Protein AF-A0A9P5CZP9-F1 (afdb_monomer_lite)

pLDDT: mean 75.82, std 22.12, range [35.47, 98.75]

Foldseek 3Di:
DDDDDPPPDPPDDDPDDPPPVPPVDPDDPVVPVVVVVDDDPLLVLLVVLLVCLLVVLVDPPLLPPPVSVVSLLSNLQCCVVSVPCVVRVVSNCVSCVVSVDDSHHDPDHDDDDPDPDPPPPPDPPPDPPDDDDDDDDDDD

Radius of gyration: 27.49 Å; chains: 1; bounding box: 47×66×75 Å

Organism: NCBI:txid1094350

Structure (mmCIF, N/CA/C/O backbone):
data_AF-A0A9P5CZP9-F1
#
_entry.id   AF-A0A9P5CZP9-F1
#
loop_
_atom_site.group_PDB
_atom_site.id
_atom_site.type_symbol
_atom_site.label_atom_id
_atom_site.label_alt_id
_atom_site.label_comp_id
_atom_site.label_asym_id
_atom_site.label_entity_id
_atom_site.label_seq_id
_atom_site.pdbx_PDB_ins_code
_atom_site.Cartn_x
_atom_site.Cartn_y
_atom_site.Cartn_z
_atom_site.occupancy
_atom_site.B_iso_or_equiv
_atom_site.auth_seq_id
_atom_site.auth_comp_id
_atom_site.auth_asym_id
_atom_site.auth_atom_id
_atom_site.pdbx_PDB_model_num
ATOM 1 N N . MET A 1 1 ? 24.193 54.450 48.792 1.00 42.50 1 MET A N 1
ATOM 2 C CA . MET A 1 1 ? 25.084 53.415 48.233 1.00 42.50 1 MET A CA 1
ATOM 3 C C . MET A 1 1 ? 24.308 52.686 47.133 1.00 42.50 1 MET A C 1
ATOM 5 O O . MET A 1 1 ? 23.395 51.944 47.453 1.00 42.50 1 MET A O 1
ATOM 9 N N . GLN A 1 2 ? 24.570 53.001 45.856 1.00 43.69 2 GLN A N 1
ATOM 10 C CA . GLN A 1 2 ? 24.396 52.049 44.732 1.00 43.69 2 GLN A CA 1
ATOM 11 C C . GLN A 1 2 ? 25.507 50.973 44.841 1.00 43.69 2 GLN A C 1
ATOM 13 O O . GLN A 1 2 ? 26.440 51.243 45.607 1.00 43.69 2 GLN A O 1
ATOM 18 N N . PRO A 1 3 ? 25.525 49.835 44.102 1.00 52.19 3 PRO A N 1
ATOM 19 C CA . PRO A 1 3 ? 24.770 49.423 42.896 1.00 52.19 3 PRO A CA 1
ATOM 20 C C . PRO A 1 3 ? 24.145 47.998 43.086 1.00 52.19 3 PRO A C 1
ATOM 22 O O . PRO A 1 3 ? 24.225 47.457 44.177 1.00 52.19 3 PRO A O 1
ATOM 25 N N . THR A 1 4 ? 23.421 47.330 42.185 1.00 49.53 4 THR A N 1
ATOM 26 C CA . THR A 1 4 ? 23.798 46.915 40.829 1.00 49.53 4 THR A CA 1
ATOM 27 C C . THR A 1 4 ? 22.563 46.576 39.993 1.00 49.53 4 THR A C 1
ATOM 29 O O . THR A 1 4 ? 21.748 45.714 40.314 1.00 49.53 4 THR A O 1
ATOM 32 N N . SER A 1 5 ? 22.455 47.279 38.871 1.00 52.09 5 SER A N 1
ATOM 33 C CA . SER A 1 5 ? 21.546 46.998 37.772 1.00 52.09 5 SER A CA 1
ATOM 34 C C . SER A 1 5 ? 21.828 45.610 37.194 1.00 52.09 5 SER A C 1
ATOM 36 O O . SER A 1 5 ? 22.949 45.338 36.766 1.00 52.09 5 SER A O 1
ATOM 38 N N . SER A 1 6 ? 20.815 44.746 37.133 1.00 55.06 6 SER A N 1
ATOM 39 C CA . SER A 1 6 ? 20.874 43.547 36.293 1.00 55.06 6 SER A CA 1
ATOM 40 C C . SER A 1 6 ? 20.615 43.967 34.850 1.00 55.06 6 SER A C 1
ATOM 42 O O . SER A 1 6 ? 19.472 44.108 34.422 1.00 55.06 6 SER A O 1
ATOM 44 N N . ILE A 1 7 ? 21.691 44.240 34.116 1.00 58.84 7 ILE A N 1
ATOM 45 C CA . ILE A 1 7 ? 21.645 44.403 32.664 1.00 58.84 7 ILE A CA 1
ATOM 46 C C . ILE A 1 7 ? 21.621 42.985 32.090 1.00 58.84 7 ILE A C 1
ATOM 48 O O . ILE A 1 7 ? 22.6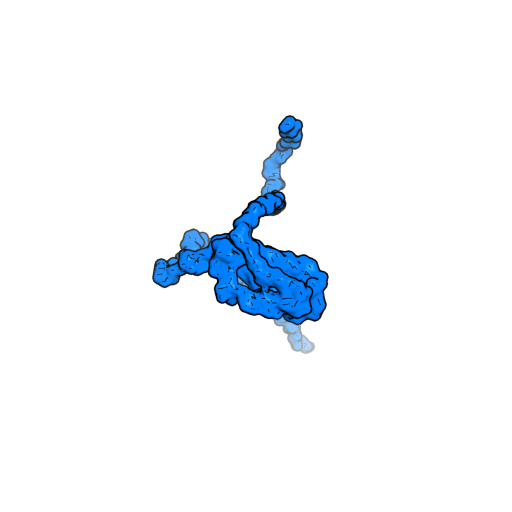49 42.315 32.027 1.00 58.84 7 ILE A O 1
ATOM 52 N N . VAL A 1 8 ? 20.434 42.498 31.724 1.00 59.00 8 VAL A N 1
ATOM 53 C CA . VAL A 1 8 ? 20.308 41.300 30.887 1.00 59.00 8 VAL A CA 1
ATOM 54 C C . VAL A 1 8 ? 20.748 41.712 29.487 1.00 59.00 8 VAL A C 1
ATOM 56 O O . VAL A 1 8 ? 20.018 42.379 28.756 1.00 59.00 8 VAL A O 1
ATOM 59 N N . SER A 1 9 ? 21.992 41.385 29.153 1.00 56.88 9 SER A N 1
ATOM 60 C CA . SER A 1 9 ? 22.581 41.631 27.842 1.00 56.88 9 SER A CA 1
ATOM 61 C C . SER A 1 9 ? 21.827 40.834 26.774 1.00 56.88 9 SER A C 1
ATOM 63 O O . SER A 1 9 ? 22.042 39.634 26.613 1.00 56.88 9 SER A O 1
ATOM 65 N N . LEU A 1 10 ? 20.943 41.504 26.032 1.00 57.53 10 LEU A N 1
ATOM 66 C CA . LEU A 1 10 ? 20.369 41.006 24.782 1.00 57.53 10 LEU A CA 1
ATOM 67 C C . LEU A 1 10 ? 21.466 40.988 23.711 1.00 57.53 10 LEU A C 1
ATOM 69 O O . LEU A 1 10 ? 21.655 41.947 22.967 1.00 57.53 10 LEU A O 1
ATOM 73 N N . GLY A 1 11 ? 22.225 39.897 23.666 1.00 56.94 11 GLY A N 1
ATOM 74 C CA . GLY A 1 11 ? 23.165 39.606 22.591 1.00 56.94 11 GLY A CA 1
ATOM 75 C C . GLY A 1 11 ? 22.488 38.796 21.491 1.00 56.94 11 GLY A C 1
ATOM 76 O O . GLY A 1 11 ? 22.609 37.578 21.473 1.00 56.94 11 GLY A O 1
ATOM 77 N N . PHE A 1 12 ? 21.787 39.458 20.572 1.00 61.03 12 PHE A N 1
ATOM 78 C CA . PHE A 1 12 ? 21.412 38.877 19.280 1.00 61.03 12 PHE A CA 1
ATOM 79 C C . PHE A 1 12 ? 22.133 39.666 18.192 1.00 61.03 12 PHE A C 1
ATOM 81 O O . PHE A 1 12 ? 21.683 40.740 17.801 1.00 61.03 12 PHE A O 1
ATOM 88 N N . LEU A 1 13 ? 23.272 39.157 17.720 1.00 59.62 13 LEU A N 1
ATOM 89 C CA . LEU A 1 13 ? 23.970 39.723 16.569 1.00 59.62 13 LEU A CA 1
ATOM 90 C C . LEU A 1 13 ? 24.387 38.615 15.593 1.00 59.62 13 LEU A C 1
ATOM 92 O O . LEU A 1 13 ? 25.369 37.911 15.791 1.00 59.62 13 LEU A O 1
ATOM 96 N N . ALA A 1 14 ? 23.564 38.519 14.546 1.00 59.84 14 ALA A N 1
ATOM 97 C CA . ALA A 1 14 ? 23.896 38.273 13.145 1.00 59.84 14 ALA A CA 1
ATOM 98 C C . ALA A 1 14 ? 24.803 37.080 12.788 1.00 59.84 14 ALA A C 1
ATOM 100 O O . ALA A 1 14 ? 26.019 37.205 12.683 1.00 59.84 14 ALA A O 1
ATOM 101 N N . SER A 1 15 ? 24.181 35.968 12.384 1.00 60.03 15 SER A N 1
ATOM 102 C CA . SER A 1 15 ? 24.747 35.133 11.316 1.00 60.03 15 SER A CA 1
ATOM 103 C C . SER A 1 15 ? 24.298 35.715 9.974 1.00 60.03 15 SER A C 1
ATOM 105 O O . SER A 1 15 ? 23.182 35.467 9.522 1.00 60.03 15 SER A O 1
ATOM 107 N N . ALA A 1 16 ? 25.134 36.564 9.372 1.00 63.22 16 ALA A N 1
ATOM 108 C CA . ALA A 1 16 ? 24.923 37.030 8.007 1.00 63.22 16 ALA A CA 1
ATOM 109 C C . ALA A 1 16 ? 25.103 35.846 7.044 1.00 63.22 16 ALA A C 1
ATOM 111 O O . ALA A 1 16 ? 26.122 35.157 7.067 1.00 63.22 16 ALA A O 1
ATOM 112 N N . ALA A 1 17 ? 24.076 35.603 6.233 1.00 59.56 17 ALA A N 1
ATOM 113 C CA . ALA A 1 17 ? 24.009 34.532 5.256 1.00 59.56 17 ALA A CA 1
ATOM 114 C C . ALA A 1 17 ? 25.127 34.650 4.211 1.00 59.56 17 ALA A C 1
ATOM 116 O O . ALA A 1 17 ? 25.241 35.667 3.526 1.00 59.56 17 ALA A O 1
ATOM 117 N N . LEU A 1 18 ? 25.889 33.572 4.016 1.00 55.56 18 LEU A N 1
ATOM 118 C CA . LEU A 1 18 ? 26.622 33.379 2.773 1.00 55.56 18 LEU A CA 1
ATOM 119 C C . LEU A 1 18 ? 25.656 32.756 1.759 1.00 55.56 18 LEU A C 1
ATOM 121 O O . LEU A 1 18 ? 25.583 31.540 1.610 1.00 55.56 18 LEU A O 1
ATOM 125 N N . ALA A 1 19 ? 24.900 33.603 1.061 1.00 57.22 19 ALA A N 1
ATOM 126 C CA . ALA A 1 19 ? 24.279 33.231 -0.205 1.00 57.22 19 ALA A CA 1
ATOM 127 C C . ALA A 1 19 ? 25.380 33.125 -1.273 1.00 57.22 19 ALA A C 1
ATOM 129 O O . ALA A 1 19 ? 25.497 33.963 -2.164 1.00 57.22 19 ALA A O 1
ATOM 130 N N . ALA A 1 20 ? 26.232 32.103 -1.165 1.00 54.28 20 ALA A N 1
ATOM 131 C CA . ALA A 1 20 ? 26.930 31.611 -2.336 1.00 54.28 20 ALA A CA 1
ATOM 132 C C . ALA A 1 20 ? 25.871 30.876 -3.155 1.00 54.28 20 ALA A C 1
ATOM 134 O O . ALA A 1 20 ? 25.341 29.857 -2.714 1.00 54.28 20 ALA A O 1
ATOM 135 N N . ALA A 1 21 ? 25.521 31.439 -4.309 1.00 55.56 21 ALA A N 1
ATOM 136 C CA . ALA A 1 21 ? 24.747 30.771 -5.339 1.00 55.56 21 ALA A CA 1
ATOM 137 C C . ALA A 1 21 ? 25.493 29.499 -5.759 1.00 55.56 21 ALA A C 1
ATOM 139 O O . ALA A 1 21 ? 26.282 29.492 -6.702 1.00 55.56 21 ALA A O 1
ATOM 140 N N . ASN A 1 22 ? 25.293 28.422 -5.008 1.00 52.59 22 ASN A N 1
ATOM 141 C CA . ASN A 1 22 ? 25.780 27.119 -5.378 1.00 52.59 22 ASN A CA 1
ATOM 142 C C . ASN A 1 22 ? 24.768 26.534 -6.364 1.00 52.59 22 ASN A C 1
ATOM 144 O O . ASN A 1 22 ? 23.866 25.796 -5.984 1.00 52.59 22 ASN A O 1
ATOM 148 N N . ASN A 1 23 ? 24.932 26.866 -7.646 1.00 54.03 23 ASN A N 1
ATOM 149 C CA . ASN A 1 23 ? 24.329 26.086 -8.731 1.00 54.03 23 ASN A CA 1
ATOM 150 C C . ASN A 1 23 ? 24.942 24.673 -8.825 1.00 54.03 23 ASN A C 1
ATOM 152 O O . ASN A 1 23 ? 24.505 23.867 -9.639 1.00 54.03 23 ASN A O 1
ATOM 156 N N . GLY A 1 24 ? 25.941 24.347 -7.998 1.00 52.03 24 GLY A N 1
ATOM 157 C CA . GLY A 1 24 ? 26.407 22.986 -7.780 1.00 52.03 24 GLY A CA 1
ATOM 158 C C . GLY A 1 24 ? 25.521 22.280 -6.765 1.00 52.03 24 GLY A C 1
ATOM 159 O O . GLY A 1 24 ? 25.949 22.056 -5.634 1.00 52.03 24 GLY A O 1
ATOM 160 N N . GLY A 1 25 ? 24.290 21.928 -7.151 1.00 57.31 25 GLY A N 1
ATOM 161 C CA . GLY A 1 25 ? 23.515 20.940 -6.399 1.00 57.31 25 GLY A CA 1
ATOM 162 C C . GLY A 1 25 ? 24.440 19.781 -6.035 1.00 57.31 25 GLY A C 1
ATOM 163 O O . GLY A 1 25 ? 25.253 19.378 -6.864 1.00 57.31 25 GLY A O 1
ATOM 164 N N . THR A 1 26 ? 24.410 19.334 -4.781 1.00 63.03 26 THR A N 1
ATOM 165 C CA . THR A 1 26 ? 25.275 18.264 -4.272 1.00 63.03 26 THR A CA 1
ATOM 166 C C . THR A 1 26 ? 25.162 17.045 -5.184 1.00 63.03 26 THR A C 1
ATOM 168 O O . THR A 1 26 ? 24.231 16.250 -5.051 1.00 63.03 26 THR A O 1
ATOM 171 N N . GLN A 1 27 ? 26.063 16.929 -6.159 1.00 70.12 27 GLN A N 1
ATOM 172 C CA . GLN A 1 27 ? 26.044 15.835 -7.110 1.00 70.12 27 GLN A CA 1
ATOM 173 C C . GLN A 1 27 ? 26.562 14.620 -6.363 1.00 70.12 27 GLN A C 1
ATOM 175 O O . GLN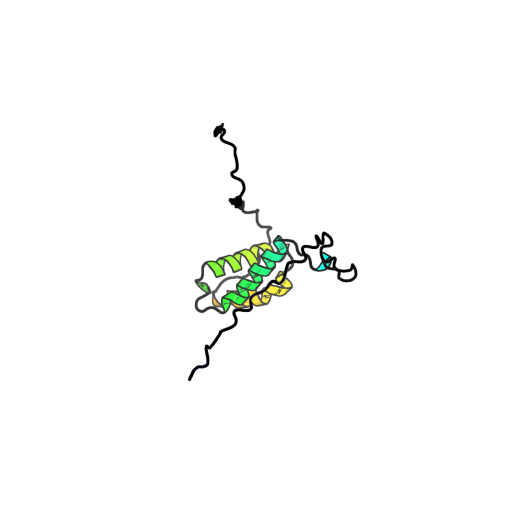 A 1 27 ? 27.701 14.596 -5.892 1.00 70.12 27 GLN A O 1
ATOM 180 N N . PHE A 1 28 ? 25.700 13.622 -6.219 1.00 78.38 28 PHE A N 1
ATOM 181 C CA . PHE A 1 28 ? 26.148 12.338 -5.728 1.00 78.38 28 PHE A CA 1
ATOM 182 C C . PHE A 1 28 ? 27.151 11.773 -6.737 1.00 78.38 28 PHE A C 1
ATOM 184 O O . PHE A 1 28 ? 26.880 11.802 -7.938 1.00 78.38 28 PHE A O 1
ATOM 191 N N . PRO A 1 29 ? 28.320 11.308 -6.280 1.00 80.19 29 PRO A N 1
ATOM 192 C CA . PRO A 1 29 ? 29.307 10.732 -7.178 1.00 80.19 29 PRO A CA 1
ATOM 193 C C . PRO A 1 29 ? 28.733 9.477 -7.846 1.00 80.19 29 PRO A C 1
ATOM 195 O O . PRO A 1 29 ? 27.996 8.733 -7.204 1.00 80.19 29 PRO A O 1
ATOM 198 N N . ASP A 1 30 ? 29.102 9.212 -9.102 1.00 77.56 30 ASP A N 1
ATOM 199 C CA . ASP A 1 30 ? 28.481 8.171 -9.948 1.00 77.56 30 ASP A CA 1
ATOM 200 C C . ASP A 1 30 ? 28.544 6.746 -9.363 1.00 77.56 30 ASP A C 1
ATOM 202 O O . ASP A 1 30 ? 27.757 5.875 -9.735 1.00 77.56 30 ASP A O 1
ATOM 206 N N . PHE A 1 31 ? 29.454 6.487 -8.414 1.00 80.25 31 PHE A N 1
ATOM 207 C CA . PHE A 1 31 ? 29.495 5.213 -7.686 1.00 80.25 31 PHE A CA 1
ATOM 208 C C . PHE A 1 31 ? 28.287 5.021 -6.755 1.00 80.25 31 PHE A C 1
ATOM 210 O O . PHE A 1 31 ? 27.914 3.890 -6.435 1.00 80.25 31 PHE A O 1
ATOM 217 N N . VAL A 1 32 ? 27.651 6.112 -6.324 1.00 79.88 32 VAL A N 1
ATOM 218 C CA . VAL A 1 32 ? 26.344 6.094 -5.676 1.00 79.88 32 VAL A CA 1
ATOM 219 C C . VAL A 1 32 ? 25.326 6.018 -6.802 1.00 79.88 32 VAL A C 1
ATOM 221 O O . VAL A 1 32 ? 24.895 7.032 -7.341 1.00 79.88 32 VAL A O 1
ATOM 224 N N . ALA A 1 33 ? 24.960 4.795 -7.179 1.00 79.00 33 ALA A N 1
ATOM 225 C CA . ALA A 1 33 ? 23.996 4.520 -8.240 1.00 79.00 33 ALA A CA 1
ATOM 226 C C . ALA A 1 33 ? 22.567 4.950 -7.843 1.00 79.00 33 ALA A C 1
ATOM 228 O O . ALA A 1 33 ? 21.672 4.116 -7.710 1.00 79.00 33 ALA A O 1
ATOM 229 N N . LEU A 1 34 ? 22.343 6.250 -7.634 1.00 79.06 34 LEU A N 1
ATOM 230 C CA . LEU A 1 34 ? 21.055 6.817 -7.241 1.00 79.06 34 LEU A CA 1
ATOM 231 C C . LEU A 1 34 ? 19.961 6.516 -8.253 1.00 79.06 34 LEU A C 1
ATOM 233 O O . LEU A 1 34 ? 18.835 6.258 -7.852 1.00 79.06 34 LEU A O 1
ATOM 237 N N . ALA A 1 35 ? 20.304 6.463 -9.540 1.00 75.25 35 ALA A N 1
ATOM 238 C CA . ALA A 1 35 ? 19.366 6.077 -10.587 1.00 75.25 35 ALA A CA 1
ATOM 239 C C . ALA A 1 35 ? 18.758 4.680 -10.356 1.00 75.25 35 ALA A C 1
ATOM 241 O O . ALA A 1 35 ? 17.625 4.453 -10.745 1.00 75.25 35 ALA A O 1
ATOM 242 N N . LYS A 1 36 ? 19.462 3.761 -9.674 1.00 71.81 36 LYS A N 1
ATOM 243 C CA . LYS A 1 36 ? 18.919 2.438 -9.306 1.00 71.81 36 LYS A CA 1
ATOM 244 C C . LYS A 1 36 ? 17.984 2.471 -8.095 1.00 71.81 36 LYS A C 1
ATOM 246 O O . LYS A 1 36 ? 17.334 1.476 -7.814 1.00 71.81 36 LYS A O 1
ATOM 251 N N . ARG A 1 37 ? 17.985 3.568 -7.334 1.00 76.81 37 ARG A N 1
ATOM 252 C CA . ARG A 1 37 ? 17.081 3.799 -6.195 1.00 76.81 37 ARG A CA 1
ATOM 253 C C . ARG A 1 37 ? 15.893 4.679 -6.575 1.00 76.81 37 ARG A C 1
ATOM 255 O O . ARG A 1 37 ? 14.987 4.836 -5.767 1.00 76.81 37 ARG A O 1
ATOM 262 N N . ALA A 1 38 ? 15.932 5.290 -7.757 1.00 81.56 38 ALA A N 1
ATOM 263 C CA . ALA A 1 38 ? 14.807 6.023 -8.297 1.00 81.56 38 ALA A CA 1
ATOM 264 C C . ALA A 1 38 ? 13.752 5.008 -8.737 1.00 81.56 38 ALA A C 1
ATOM 266 O O . ALA A 1 38 ? 14.021 4.166 -9.590 1.00 81.56 38 ALA A O 1
ATOM 267 N N . VAL A 1 39 ? 12.578 5.096 -8.130 1.00 85.69 39 VAL A N 1
ATOM 268 C CA . VAL A 1 39 ? 11.378 4.385 -8.562 1.00 85.69 39 VAL A CA 1
ATOM 269 C C . VAL A 1 39 ? 10.488 5.359 -9.319 1.00 85.69 39 VAL A C 1
ATOM 271 O O . VAL A 1 39 ? 10.574 6.579 -9.128 1.00 85.69 39 VAL A O 1
ATOM 274 N N . THR A 1 40 ? 9.650 4.836 -10.200 1.00 90.56 40 THR A N 1
ATOM 275 C CA . THR A 1 40 ? 8.569 5.625 -10.787 1.00 90.56 40 THR A CA 1
ATOM 276 C C . THR A 1 40 ? 7.573 6.038 -9.703 1.00 90.56 40 THR A C 1
ATOM 278 O O . THR A 1 40 ? 7.464 5.399 -8.655 1.00 90.56 40 THR A O 1
ATOM 281 N N . GLU A 1 41 ? 6.810 7.101 -9.962 1.00 90.81 41 GLU A N 1
ATOM 282 C CA . GLU A 1 41 ? 5.738 7.516 -9.051 1.00 90.81 41 GLU A CA 1
ATOM 283 C C . GLU A 1 41 ? 4.729 6.379 -8.834 1.00 90.81 41 GLU A C 1
ATOM 285 O O . GLU A 1 41 ? 4.324 6.121 -7.708 1.00 90.81 41 GLU A O 1
ATOM 290 N N . THR A 1 42 ? 4.375 5.641 -9.891 1.00 92.19 42 THR A N 1
ATOM 291 C CA . THR A 1 42 ? 3.441 4.510 -9.811 1.00 92.19 42 THR A CA 1
ATOM 292 C C . THR A 1 42 ? 3.954 3.397 -8.896 1.00 92.19 42 THR A C 1
ATOM 294 O O . THR A 1 42 ? 3.205 2.917 -8.047 1.00 92.19 42 THR A O 1
ATOM 297 N N . GLU A 1 43 ? 5.226 3.007 -9.020 1.00 93.12 43 GLU A N 1
ATOM 298 C CA . GLU A 1 43 ? 5.844 2.009 -8.132 1.00 93.12 43 GLU A CA 1
ATOM 299 C C . GLU A 1 43 ? 5.881 2.499 -6.682 1.00 93.12 43 GLU A C 1
ATOM 301 O O . GLU A 1 43 ? 5.554 1.741 -5.768 1.00 93.12 43 GLU A O 1
ATOM 306 N N . TYR A 1 44 ? 6.225 3.773 -6.461 1.00 94.62 44 TYR A N 1
ATOM 307 C CA . TYR A 1 44 ? 6.223 4.366 -5.125 1.00 94.62 44 TYR A CA 1
ATOM 308 C C . TYR A 1 44 ? 4.829 4.344 -4.493 1.00 94.62 44 TYR A C 1
ATOM 310 O O . TYR A 1 44 ? 4.680 3.911 -3.351 1.00 94.62 44 TYR A O 1
ATOM 318 N N . GLN A 1 45 ? 3.806 4.771 -5.234 1.00 97.00 45 GLN A N 1
ATOM 319 C CA . GLN A 1 45 ? 2.430 4.784 -4.744 1.00 97.00 45 GLN A CA 1
ATOM 320 C C . GLN A 1 45 ? 1.926 3.369 -4.457 1.00 97.00 45 GLN A C 1
ATOM 322 O O . GLN A 1 45 ? 1.300 3.143 -3.423 1.00 97.00 45 GLN A O 1
ATOM 327 N N . CYS A 1 46 ? 2.254 2.396 -5.310 1.00 97.38 46 CYS A N 1
ATOM 328 C CA . CYS A 1 46 ? 1.885 1.006 -5.066 1.00 97.38 46 CYS A CA 1
ATOM 329 C C . CYS A 1 46 ? 2.533 0.459 -3.786 1.00 97.38 46 CYS A C 1
ATOM 331 O O . CYS A 1 46 ? 1.853 -0.094 -2.919 1.00 97.38 46 CYS A O 1
ATOM 333 N N . HIS A 1 47 ? 3.837 0.700 -3.626 1.00 97.25 47 HIS A N 1
ATOM 334 C CA . HIS A 1 47 ? 4.587 0.334 -2.428 1.00 97.25 47 HIS A CA 1
ATOM 335 C C . HIS A 1 47 ? 4.001 0.983 -1.168 1.00 97.25 47 HIS A C 1
ATOM 337 O O . HIS A 1 47 ? 3.830 0.314 -0.149 1.00 97.25 47 HIS A O 1
ATOM 343 N N . ALA A 1 48 ? 3.655 2.271 -1.237 1.00 98.00 48 ALA A N 1
ATOM 344 C CA . ALA A 1 48 ? 3.047 2.996 -0.130 1.00 98.00 48 ALA A CA 1
ATOM 345 C C . ALA A 1 48 ? 1.674 2.416 0.242 1.00 98.00 48 ALA A C 1
ATOM 347 O O . ALA A 1 48 ? 1.446 2.127 1.413 1.00 98.00 48 ALA A O 1
ATOM 348 N N . ASN A 1 49 ? 0.792 2.173 -0.730 1.00 98.69 49 ASN A N 1
ATOM 349 C CA . ASN A 1 49 ? -0.540 1.618 -0.476 1.00 98.69 49 ASN A CA 1
ATOM 350 C C . ASN A 1 49 ? -0.468 0.235 0.182 1.00 98.69 49 ASN A C 1
ATOM 352 O O . ASN A 1 49 ? -1.131 -0.003 1.193 1.00 98.69 49 ASN A O 1
ATOM 356 N N . CYS A 1 50 ? 0.380 -0.661 -0.331 1.00 98.56 50 CYS A N 1
ATOM 357 C CA . CYS A 1 50 ? 0.570 -1.980 0.275 1.00 98.56 50 CYS A CA 1
ATOM 358 C C . CYS A 1 50 ? 1.206 -1.892 1.670 1.00 98.56 50 CYS A C 1
ATOM 360 O O . CYS A 1 50 ? 0.784 -2.589 2.593 1.00 98.56 50 CYS A O 1
ATOM 362 N N . GLY A 1 51 ? 2.176 -0.994 1.860 1.00 98.38 51 GLY A N 1
ATOM 363 C CA . GLY A 1 51 ? 2.800 -0.757 3.159 1.00 98.38 51 GLY A CA 1
ATOM 364 C C . GLY A 1 51 ? 1.835 -0.195 4.202 1.00 98.38 51 GLY A C 1
ATOM 365 O O . GLY A 1 51 ? 1.836 -0.657 5.344 1.00 98.38 51 GLY A O 1
ATOM 366 N N . TYR A 1 52 ? 0.99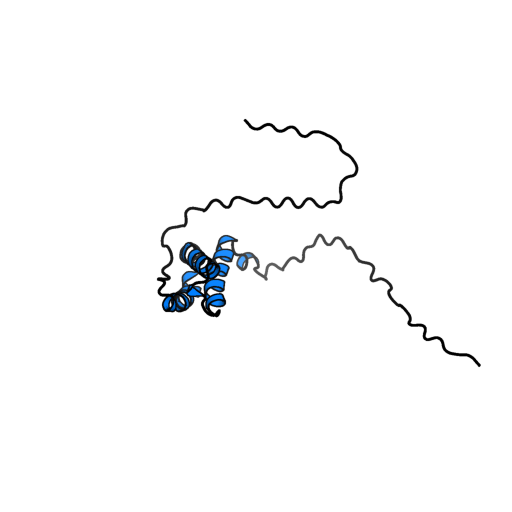9 0.777 3.839 1.00 98.69 52 TYR A N 1
ATOM 367 C CA . TYR A 1 52 ? 0.008 1.350 4.753 1.00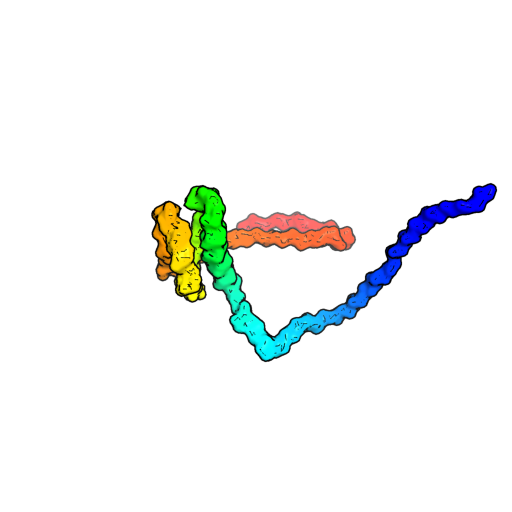 98.69 52 TYR A CA 1
ATOM 368 C C . TYR A 1 52 ? -1.150 0.391 5.023 1.00 98.69 52 TYR A C 1
ATOM 370 O O . TYR A 1 52 ? -1.577 0.296 6.164 1.00 98.69 52 TYR A O 1
ATOM 378 N N . THR A 1 53 ? -1.557 -0.434 4.053 1.00 98.75 53 THR A N 1
ATOM 379 C CA . THR A 1 53 ? -2.520 -1.529 4.293 1.00 98.75 53 THR A CA 1
ATOM 380 C C . THR A 1 53 ? -2.081 -2.422 5.461 1.00 98.75 53 THR A C 1
ATOM 382 O O . THR A 1 53 ? -2.886 -2.786 6.315 1.00 98.75 53 THR A O 1
ATOM 385 N N . ILE A 1 54 ? -0.792 -2.760 5.539 1.00 98.69 54 ILE A N 1
ATOM 386 C CA . ILE A 1 54 ? -0.259 -3.600 6.620 1.00 98.69 54 ILE A CA 1
ATOM 387 C C . ILE A 1 54 ? -0.107 -2.808 7.923 1.00 98.69 54 ILE A C 1
ATOM 389 O O . ILE A 1 54 ? -0.440 -3.318 8.992 1.00 98.69 54 ILE A O 1
ATOM 393 N N . GLN A 1 55 ? 0.430 -1.587 7.854 1.00 98.62 55 GLN A N 1
ATOM 394 C CA . GLN A 1 55 ? 0.685 -0.766 9.043 1.00 98.62 55 GLN A CA 1
ATOM 395 C C . GLN A 1 55 ? -0.614 -0.356 9.746 1.00 98.62 55 GLN A C 1
ATOM 397 O O . GLN A 1 55 ? -0.726 -0.491 10.968 1.00 98.62 55 GLN A O 1
ATOM 402 N N . ASP A 1 56 ? -1.606 0.084 8.980 1.00 98.56 56 ASP A N 1
ATOM 403 C CA . ASP A 1 56 ? -2.842 0.658 9.510 1.00 98.56 56 ASP A CA 1
ATOM 404 C C . ASP A 1 56 ? -3.800 -0.430 10.021 1.00 98.56 56 ASP A C 1
ATOM 406 O O . ASP A 1 56 ? -4.641 -0.161 10.877 1.00 98.56 56 ASP A O 1
ATOM 410 N N . ALA A 1 57 ? -3.583 -1.696 9.638 1.00 98.31 57 ALA A N 1
ATOM 411 C CA . ALA A 1 57 ? -4.253 -2.855 10.235 1.00 98.31 57 ALA A CA 1
ATOM 412 C C . ALA A 1 57 ? -3.909 -3.080 11.725 1.00 98.31 57 ALA A C 1
ATOM 414 O O . ALA A 1 57 ? -4.466 -3.964 12.377 1.00 98.31 57 ALA A O 1
ATOM 415 N N . SER A 1 58 ? -2.981 -2.298 12.286 1.00 97.62 58 SER A N 1
ATOM 416 C CA . SER A 1 58 ? -2.726 -2.267 13.731 1.00 97.62 58 SER A CA 1
ATOM 417 C C . SER A 1 58 ? -3.786 -1.495 14.527 1.00 97.62 58 SER A C 1
ATOM 419 O O . SER A 1 58 ? -3.854 -1.658 15.748 1.00 97.62 58 SER A O 1
ATOM 421 N N . ALA A 1 59 ? -4.609 -0.669 13.871 1.00 97.88 59 ALA A N 1
ATOM 422 C CA . ALA A 1 59 ? -5.677 0.083 14.519 1.00 97.88 59 ALA A CA 1
ATOM 423 C C . ALA A 1 59 ? -6.853 -0.825 14.920 1.00 97.88 59 ALA A C 1
ATOM 425 O O . ALA A 1 59 ? -7.204 -1.772 14.221 1.00 97.88 59 ALA A O 1
ATOM 426 N N . GLU A 1 60 ? -7.513 -0.531 16.042 1.00 97.25 60 GLU A N 1
ATOM 427 C CA . GLU A 1 60 ? -8.735 -1.247 16.425 1.00 97.25 60 GLU A CA 1
ATOM 428 C C . GLU A 1 60 ? -9.870 -0.947 15.434 1.00 97.25 60 GLU A C 1
ATOM 430 O O . GLU A 1 60 ? -10.119 0.207 15.097 1.00 97.25 60 GLU A O 1
ATOM 435 N N . GLY A 1 61 ? -10.582 -1.984 14.981 1.00 97.38 61 GLY A N 1
ATOM 436 C CA . GLY A 1 61 ? -11.729 -1.824 14.076 1.00 97.38 61 GLY A CA 1
ATOM 437 C C . GLY A 1 61 ? -11.377 -1.461 12.628 1.00 97.38 61 GLY A C 1
ATOM 438 O O . GLY A 1 61 ? -12.277 -1.101 11.877 1.00 97.38 61 GLY A O 1
ATOM 439 N N . TYR A 1 62 ? -10.109 -1.585 12.217 1.00 98.38 62 TYR A N 1
ATOM 440 C CA . TYR A 1 62 ? -9.637 -1.214 10.872 1.00 98.38 62 TYR A CA 1
ATOM 441 C C . TYR A 1 62 ? -10.417 -1.859 9.712 1.00 98.38 62 TYR A C 1
ATOM 443 O O . TYR A 1 62 ? -10.490 -1.281 8.634 1.00 98.38 62 TYR A O 1
ATOM 451 N N . CYS A 1 63 ? -11.046 -3.022 9.922 1.00 98.31 63 CYS A N 1
ATOM 452 C CA . CYS A 1 63 ? -11.877 -3.669 8.904 1.00 98.31 63 CYS A CA 1
ATOM 453 C C . CYS A 1 63 ? -13.032 -2.774 8.413 1.00 98.31 63 CYS A C 1
ATOM 455 O O . CYS A 1 63 ? -13.391 -2.822 7.236 1.00 98.31 63 CYS A O 1
ATOM 457 N N . ASP A 1 64 ? -13.594 -1.940 9.295 1.00 98.06 64 ASP A N 1
ATOM 458 C CA . ASP A 1 64 ? -14.689 -1.014 8.973 1.00 98.06 64 ASP A CA 1
ATOM 459 C C . ASP A 1 64 ? -14.177 0.380 8.558 1.00 98.06 64 ASP A C 1
ATOM 461 O O . ASP A 1 64 ? -14.969 1.276 8.245 1.00 98.06 64 ASP A O 1
ATOM 465 N N . ASP A 1 65 ? -12.856 0.586 8.548 1.00 98.19 65 ASP A N 1
ATOM 466 C CA . ASP A 1 65 ? -12.249 1.864 8.204 1.00 98.19 65 ASP A CA 1
ATOM 467 C C . ASP A 1 65 ? -12.210 2.063 6.680 1.00 98.19 65 ASP A C 1
ATOM 469 O O . ASP A 1 65 ? -11.634 1.286 5.913 1.00 98.19 65 ASP A O 1
ATOM 473 N N . ALA A 1 66 ? -12.863 3.125 6.211 1.00 98.25 66 ALA A N 1
ATOM 474 C CA . ALA A 1 66 ? -12.995 3.395 4.783 1.00 98.25 66 ALA A CA 1
ATOM 475 C C . ALA A 1 66 ? -11.679 3.840 4.123 1.00 98.25 66 ALA A C 1
ATOM 477 O O . ALA A 1 66 ? -11.569 3.775 2.898 1.00 98.25 66 ALA A O 1
ATOM 478 N N . GLU A 1 67 ? -10.713 4.344 4.889 1.00 98.31 67 GLU A N 1
ATOM 479 C CA . GLU A 1 67 ? -9.392 4.717 4.385 1.00 98.31 67 GLU A CA 1
ATOM 480 C C . GLU A 1 67 ? -8.517 3.473 4.225 1.00 98.31 67 GLU A C 1
ATOM 482 O O . GLU A 1 67 ? -7.968 3.257 3.145 1.00 98.31 67 GLU A O 1
ATOM 487 N N . TRP A 1 68 ? -8.513 2.585 5.217 1.00 98.56 68 TRP A N 1
ATOM 488 C CA . TRP A 1 68 ? -7.845 1.290 5.141 1.00 98.56 68 TRP A CA 1
ATOM 489 C C . TRP A 1 68 ? -8.351 0.446 3.968 1.00 98.56 68 TRP A C 1
ATOM 491 O O . TRP A 1 68 ? -7.557 -0.078 3.187 1.00 98.56 68 TRP A O 1
ATOM 501 N N . ASN A 1 69 ? -9.670 0.387 3.768 1.00 98.38 69 ASN A N 1
ATOM 502 C CA . ASN A 1 69 ? -10.249 -0.331 2.630 1.00 98.38 69 ASN A CA 1
ATOM 503 C C . ASN A 1 69 ? -9.782 0.241 1.275 1.00 98.38 69 ASN A C 1
ATOM 505 O O . ASN A 1 69 ? -9.535 -0.521 0.339 1.00 98.38 69 ASN A O 1
ATOM 509 N N . LYS A 1 70 ? -9.595 1.565 1.164 1.00 98.50 70 LYS A N 1
ATOM 510 C CA . LYS A 1 70 ? -9.035 2.188 -0.051 1.00 98.50 70 LYS A CA 1
ATOM 511 C C . LYS A 1 70 ? -7.562 1.850 -0.246 1.00 98.50 70 LYS A C 1
ATOM 513 O O . LYS A 1 70 ? -7.151 1.645 -1.384 1.00 98.50 70 LYS A O 1
ATOM 518 N N . LEU A 1 71 ? -6.778 1.803 0.831 1.00 98.62 71 LEU A N 1
ATOM 519 C CA . LEU A 1 71 ? -5.371 1.401 0.774 1.00 98.62 71 LEU A CA 1
ATOM 520 C C . LEU A 1 71 ? -5.241 -0.045 0.289 1.00 98.62 71 LEU A C 1
ATOM 522 O O . LEU A 1 71 ? -4.463 -0.303 -0.634 1.00 98.62 71 LEU A O 1
ATOM 526 N N . LEU A 1 72 ? -6.051 -0.953 0.846 1.00 98.56 72 LEU A N 1
ATOM 527 C CA . LEU A 1 72 ? -6.084 -2.354 0.435 1.00 98.56 72 LEU A CA 1
ATOM 528 C C . LEU A 1 72 ? -6.456 -2.476 -1.044 1.00 98.56 72 LEU A C 1
ATOM 530 O O . LEU A 1 72 ? -5.734 -3.115 -1.807 1.00 98.56 72 LEU A O 1
ATOM 534 N N . GLU A 1 73 ? -7.543 -1.833 -1.473 1.00 98.25 73 GLU A N 1
ATOM 535 C CA . GLU A 1 73 ? -7.969 -1.877 -2.873 1.00 98.25 73 GLU A CA 1
ATOM 536 C C . GLU A 1 73 ? -6.892 -1.317 -3.814 1.00 98.25 73 GLU A C 1
ATOM 538 O O . GLU A 1 73 ? -6.544 -1.955 -4.809 1.00 98.25 73 GLU A O 1
ATOM 543 N N . ALA A 1 74 ? -6.310 -0.165 -3.479 1.00 97.81 74 ALA A N 1
ATOM 544 C CA . ALA A 1 74 ? -5.270 0.452 -4.292 1.00 97.81 74 ALA A CA 1
ATOM 545 C C . ALA A 1 74 ? -3.999 -0.410 -4.365 1.00 97.81 74 ALA A C 1
ATOM 547 O O . ALA A 1 74 ? -3.386 -0.487 -5.428 1.00 97.81 74 ALA A O 1
ATOM 548 N N . CYS A 1 75 ? -3.626 -1.099 -3.281 1.00 98.31 75 CYS A N 1
ATOM 549 C CA . CYS A 1 75 ? -2.542 -2.082 -3.289 1.00 98.31 75 CYS A CA 1
ATOM 550 C C . CYS A 1 75 ? -2.841 -3.230 -4.268 1.00 98.31 75 CYS A C 1
ATOM 552 O O . CYS A 1 75 ? -2.044 -3.519 -5.165 1.00 98.31 75 CYS A O 1
ATOM 554 N N . LEU A 1 76 ? -4.012 -3.862 -4.141 1.00 97.88 76 LEU A N 1
ATOM 555 C CA . LEU A 1 76 ? -4.391 -5.023 -4.954 1.00 97.88 76 LEU A CA 1
ATOM 556 C C . LEU A 1 76 ? -4.523 -4.695 -6.448 1.00 97.88 76 LEU A C 1
ATOM 558 O O . LEU A 1 76 ? -4.332 -5.580 -7.283 1.00 97.88 76 LEU A O 1
ATOM 562 N N . GLN A 1 77 ? -4.818 -3.442 -6.799 1.00 96.88 77 GLN A N 1
ATOM 563 C CA . GLN A 1 77 ? -4.917 -2.995 -8.190 1.00 96.88 77 GLN A CA 1
ATOM 564 C C . GLN A 1 77 ? -3.564 -2.916 -8.916 1.00 96.88 77 GLN A C 1
ATOM 566 O O . GLN A 1 77 ? -3.529 -3.100 -10.130 1.00 96.88 77 GLN A O 1
ATOM 571 N N . CYS A 1 78 ? -2.460 -2.647 -8.211 1.00 95.75 78 CYS A N 1
ATOM 572 C CA . CYS A 1 78 ? -1.157 -2.368 -8.834 1.00 95.75 78 CYS A CA 1
ATOM 573 C C . CYS A 1 78 ? -0.063 -3.396 -8.501 1.00 95.75 78 CYS A C 1
ATOM 575 O O . CYS A 1 78 ? 0.998 -3.388 -9.134 1.00 95.75 78 CYS A O 1
ATOM 577 N N . ALA A 1 79 ? -0.291 -4.285 -7.526 1.00 96.25 79 ALA A N 1
ATOM 578 C CA . ALA A 1 79 ? 0.765 -5.129 -6.964 1.00 96.25 79 ALA A CA 1
ATOM 579 C C . ALA A 1 79 ? 1.397 -6.115 -7.963 1.00 96.25 79 ALA A C 1
ATOM 581 O O . ALA A 1 79 ? 2.574 -6.445 -7.829 1.00 96.25 79 ALA A O 1
ATOM 582 N N . ILE A 1 80 ? 0.636 -6.572 -8.965 1.00 95.50 80 ILE A N 1
ATOM 583 C CA . ILE A 1 80 ? 1.152 -7.442 -10.036 1.00 95.50 80 ILE A CA 1
ATOM 584 C C . ILE A 1 80 ? 1.861 -6.626 -11.115 1.00 95.50 80 ILE A C 1
ATOM 586 O O . ILE A 1 80 ? 2.921 -7.025 -11.582 1.00 95.50 80 ILE A O 1
ATOM 590 N N . GLU A 1 81 ? 1.299 -5.478 -11.503 1.00 92.56 81 GLU A N 1
ATOM 591 C CA . GLU A 1 81 ? 1.872 -4.621 -12.551 1.00 92.56 81 GLU A CA 1
ATOM 592 C C . GLU A 1 81 ? 3.255 -4.088 -12.163 1.00 92.56 81 GLU A C 1
ATOM 594 O O . GLU A 1 81 ? 4.152 -4.014 -12.999 1.00 92.56 81 GLU A O 1
ATOM 599 N N . THR A 1 82 ? 3.428 -3.755 -10.885 1.00 91.88 82 THR A N 1
ATOM 600 C CA . THR A 1 82 ? 4.686 -3.239 -10.327 1.00 91.88 82 THR A CA 1
ATOM 601 C C . THR A 1 82 ? 5.598 -4.334 -9.761 1.00 91.88 82 THR A C 1
ATOM 603 O O . THR A 1 82 ? 6.658 -4.018 -9.233 1.00 91.88 82 THR A O 1
ATOM 606 N N . ASP A 1 83 ? 5.202 -5.6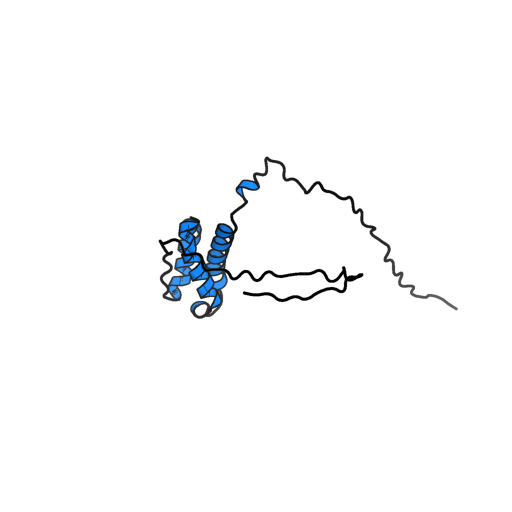09 -9.874 1.00 93.31 83 ASP A N 1
ATOM 607 C CA . ASP A 1 83 ? 5.949 -6.783 -9.392 1.00 93.31 83 ASP A CA 1
ATOM 608 C C . ASP A 1 83 ? 6.334 -6.731 -7.896 1.00 93.31 83 ASP A C 1
ATOM 610 O O . ASP A 1 83 ? 7.362 -7.257 -7.480 1.00 93.31 83 ASP A O 1
ATOM 614 N N . ILE A 1 84 ? 5.501 -6.101 -7.054 1.00 94.56 84 ILE A N 1
ATOM 615 C CA . ILE A 1 84 ? 5.760 -5.975 -5.605 1.00 94.56 84 ILE A CA 1
ATOM 616 C C . ILE A 1 84 ? 5.005 -7.003 -4.760 1.00 94.56 84 ILE A C 1
ATOM 618 O O . ILE A 1 84 ? 5.222 -7.103 -3.551 1.00 94.56 84 ILE A O 1
ATOM 622 N N . TRP A 1 85 ? 4.090 -7.767 -5.365 1.00 96.75 85 TRP A N 1
ATOM 623 C CA . TRP A 1 85 ? 3.271 -8.723 -4.618 1.00 96.75 85 TRP A CA 1
ATOM 624 C C . TRP A 1 85 ? 4.110 -9.780 -3.889 1.00 96.75 85 TRP A C 1
ATOM 626 O O . TRP A 1 85 ? 3.739 -10.199 -2.798 1.00 96.75 85 TRP A O 1
ATOM 636 N N . GLY A 1 86 ? 5.265 -10.167 -4.438 1.00 95.69 86 GLY A N 1
ATOM 637 C CA . GLY A 1 86 ? 6.182 -11.099 -3.774 1.00 95.69 86 GLY A CA 1
ATOM 638 C C . GLY A 1 86 ? 6.724 -10.593 -2.430 1.00 95.69 86 GLY A C 1
ATOM 639 O O . GLY A 1 86 ? 6.995 -11.404 -1.550 1.00 95.69 86 GLY A O 1
ATOM 640 N N . ASP A 1 87 ? 6.832 -9.274 -2.250 1.00 96.00 87 ASP A N 1
ATOM 641 C CA . ASP A 1 87 ? 7.347 -8.666 -1.017 1.00 96.00 87 ASP A CA 1
ATOM 642 C C . ASP A 1 87 ? 6.239 -8.398 0.014 1.00 96.00 87 ASP A C 1
ATOM 644 O O . ASP A 1 87 ? 6.476 -8.427 1.223 1.00 96.00 87 ASP A O 1
ATOM 648 N N . TYR A 1 88 ? 5.020 -8.134 -0.461 1.00 98.12 88 TYR A N 1
ATOM 649 C CA . TYR A 1 88 ? 3.912 -7.650 0.367 1.00 98.12 88 TYR A CA 1
ATOM 650 C C . TYR A 1 88 ? 2.800 -8.676 0.595 1.00 98.12 88 TYR A C 1
ATOM 652 O O . TYR A 1 88 ? 2.113 -8.615 1.617 1.00 98.12 88 TYR A O 1
ATOM 660 N N . GLY A 1 89 ? 2.611 -9.612 -0.332 1.00 97.75 89 GLY A N 1
ATOM 661 C CA . GLY A 1 89 ? 1.381 -10.386 -0.470 1.00 97.75 89 GLY A CA 1
ATOM 662 C C . GLY A 1 89 ? 0.992 -11.184 0.763 1.00 97.75 89 GLY A C 1
ATOM 663 O O . GLY A 1 89 ? -0.141 -11.076 1.227 1.00 97.75 89 GLY A O 1
ATOM 664 N N . ASP A 1 90 ? 1.940 -11.903 1.361 1.00 98.44 90 ASP A N 1
ATOM 665 C CA . ASP A 1 90 ? 1.687 -12.700 2.567 1.00 98.44 90 ASP A CA 1
ATOM 666 C C . ASP A 1 90 ? 1.182 -11.837 3.734 1.00 98.44 90 ASP A C 1
ATOM 668 O O . ASP A 1 90 ? 0.300 -12.245 4.492 1.00 98.44 90 ASP A O 1
ATOM 672 N N . TYR A 1 91 ? 1.720 -10.625 3.880 1.00 98.56 91 TYR A N 1
ATOM 673 C CA . TYR A 1 91 ? 1.325 -9.706 4.942 1.00 98.56 91 TYR A CA 1
ATOM 674 C C . TYR A 1 91 ? -0.021 -9.048 4.651 1.00 98.56 91 TYR A C 1
ATOM 676 O O . TYR A 1 91 ? -0.834 -8.935 5.566 1.00 98.56 91 TYR A O 1
ATOM 684 N N . VAL A 1 92 ? -0.271 -8.663 3.397 1.00 98.62 92 VAL A N 1
ATOM 685 C CA . VAL A 1 92 ? -1.560 -8.105 2.965 1.00 98.62 92 VAL A CA 1
ATOM 686 C C . VAL A 1 92 ? -2.679 -9.134 3.158 1.00 98.62 92 VAL A C 1
ATOM 688 O O . VAL A 1 92 ? -3.699 -8.818 3.767 1.00 98.62 92 VAL A O 1
ATOM 691 N N . VAL A 1 93 ? -2.468 -10.387 2.743 1.00 98.56 93 VAL A N 1
ATOM 692 C CA . VAL A 1 93 ? -3.412 -11.493 2.984 1.00 98.56 93 VAL A CA 1
ATOM 693 C C . VAL A 1 93 ? -3.646 -11.689 4.479 1.00 98.56 93 VAL A C 1
ATOM 695 O O . VAL A 1 93 ? -4.791 -11.759 4.919 1.00 98.56 93 VAL A O 1
ATOM 698 N N . LYS A 1 94 ? -2.576 -11.707 5.279 1.00 98.56 94 LYS A N 1
ATOM 699 C CA . LYS A 1 94 ? -2.666 -11.897 6.730 1.00 98.56 94 LYS A CA 1
ATOM 700 C C . LYS A 1 94 ? -3.495 -10.822 7.439 1.00 98.56 94 LYS A C 1
ATOM 702 O O . LYS A 1 94 ? -4.135 -11.137 8.441 1.00 98.56 94 LYS A O 1
ATOM 707 N N . VAL A 1 95 ? -3.459 -9.572 6.975 1.00 98.50 95 VAL A N 1
ATOM 708 C CA . VAL A 1 95 ? -4.276 -8.492 7.560 1.00 98.50 95 VAL A CA 1
ATOM 709 C C . VAL A 1 95 ? -5.683 -8.427 6.965 1.00 98.50 95 VAL A C 1
ATOM 711 O O . VAL A 1 95 ? -6.596 -7.963 7.628 1.00 98.50 95 VAL A O 1
ATOM 714 N N . ALA A 1 96 ? -5.903 -8.928 5.751 1.00 98.44 96 ALA A N 1
ATOM 715 C CA . ALA A 1 96 ? -7.235 -8.970 5.149 1.00 98.44 96 ALA A CA 1
ATOM 716 C C . ALA A 1 96 ? -8.092 -10.151 5.646 1.00 98.44 96 ALA A C 1
ATOM 718 O O . ALA A 1 96 ? -9.310 -10.015 5.791 1.00 98.44 96 ALA A O 1
ATOM 719 N N . GLU A 1 97 ? -7.469 -11.295 5.948 1.00 98.19 97 GLU A N 1
ATOM 720 C CA . GLU A 1 97 ? -8.156 -12.533 6.344 1.00 98.19 97 GLU A CA 1
ATOM 721 C C . GLU A 1 97 ? -9.085 -12.363 7.568 1.00 98.19 97 GLU A C 1
ATOM 723 O O . GLU A 1 97 ? -10.236 -12.801 7.491 1.00 98.19 97 GLU A O 1
ATOM 728 N N . PRO A 1 98 ? -8.693 -11.684 8.670 1.00 97.94 98 PRO A N 1
ATOM 729 C CA . PRO A 1 98 ? -9.582 -11.465 9.815 1.00 97.94 98 PRO A CA 1
ATOM 730 C C . PRO A 1 98 ? -10.809 -10.605 9.488 1.00 97.94 98 PRO A C 1
ATOM 732 O O . PRO A 1 98 ? -11.831 -10.727 10.163 1.00 97.94 98 PRO A O 1
ATOM 735 N N . CYS A 1 99 ? -10.718 -9.760 8.457 1.00 98.06 99 CYS A N 1
ATOM 736 C CA . CYS A 1 99 ? -11.829 -8.956 7.952 1.00 98.06 99 CYS A CA 1
ATOM 737 C C . CYS A 1 99 ? -12.728 -9.733 6.972 1.00 98.06 99 CYS A C 1
ATOM 739 O O . CYS A 1 99 ? -13.738 -9.201 6.515 1.00 98.06 99 CYS A O 1
ATOM 741 N N . GLY A 1 100 ? -12.384 -10.982 6.631 1.00 97.88 100 GLY A N 1
ATOM 742 C CA . GLY A 1 100 ? -13.119 -11.795 5.661 1.00 97.88 100 GLY A CA 1
ATOM 743 C C . GLY A 1 100 ? -12.964 -11.321 4.213 1.00 97.88 100 GLY A C 1
ATOM 744 O O . GLY A 1 100 ? -13.826 -11.616 3.384 1.00 97.88 100 GLY A O 1
ATOM 745 N N . ILE A 1 101 ? -11.895 -10.577 3.913 1.00 97.25 101 ILE A N 1
ATOM 746 C CA . ILE A 1 101 ? -11.626 -10.025 2.584 1.00 97.25 101 ILE A CA 1
ATOM 747 C C . ILE A 1 101 ? -10.635 -10.933 1.847 1.00 97.25 101 ILE A C 1
ATOM 749 O O . ILE A 1 101 ? -9.587 -11.291 2.381 1.00 97.25 101 ILE A O 1
ATOM 753 N N . ASP A 1 102 ? -10.959 -11.289 0.602 1.00 95.69 102 ASP A N 1
ATOM 754 C CA . ASP A 1 102 ? -10.034 -11.971 -0.305 1.00 95.69 102 ASP A CA 1
ATOM 755 C C . ASP A 1 102 ? -9.038 -10.959 -0.885 1.00 95.69 102 ASP A C 1
ATOM 757 O O . ASP A 1 102 ? -9.389 -10.126 -1.721 1.00 95.69 102 ASP A O 1
ATOM 761 N N . ALA A 1 103 ? -7.790 -11.032 -0.429 1.00 96.06 103 ALA A N 1
ATOM 762 C CA . ALA A 1 103 ? -6.710 -10.159 -0.870 1.00 96.06 103 ALA A CA 1
ATOM 763 C C . ALA A 1 103 ? -5.949 -10.724 -2.077 1.00 96.06 103 ALA A C 1
ATOM 765 O O . ALA A 1 103 ? -4.719 -10.762 -2.094 1.00 96.06 103 ALA A O 1
ATOM 766 N N . THR A 1 104 ? -6.679 -11.169 -3.096 1.00 95.81 104 THR A N 1
ATOM 767 C CA . THR A 1 104 ? -6.098 -11.572 -4.378 1.00 95.81 104 THR A CA 1
ATOM 768 C C . THR A 1 104 ? -5.938 -10.342 -5.283 1.00 95.81 104 THR A C 1
ATOM 770 O O . THR A 1 104 ? -6.935 -9.679 -5.580 1.00 95.81 104 THR A O 1
ATOM 773 N N . PRO A 1 105 ? -4.720 -10.014 -5.757 1.00 94.56 105 PRO A N 1
ATOM 774 C CA . PRO A 1 105 ? -4.519 -8.886 -6.660 1.00 94.56 105 PRO A CA 1
ATOM 775 C C . PRO A 1 105 ? -5.306 -9.010 -7.964 1.00 94.56 105 PRO A C 1
ATOM 777 O O . PRO A 1 105 ? -5.500 -10.107 -8.502 1.00 94.56 105 PRO A O 1
ATOM 780 N N . ALA A 1 106 ? -5.687 -7.868 -8.531 1.00 86.88 106 ALA A N 1
ATOM 781 C CA . ALA A 1 106 ? -6.270 -7.834 -9.861 1.00 86.88 106 ALA A CA 1
ATOM 782 C C . ALA A 1 106 ? -5.229 -8.286 -10.901 1.00 86.88 106 ALA A C 1
ATOM 784 O O . ALA A 1 106 ? -4.112 -7.781 -10.964 1.00 86.88 106 ALA A O 1
ATOM 785 N N . THR A 1 107 ? -5.606 -9.234 -11.760 1.00 77.69 107 THR A N 1
ATOM 786 C CA . THR A 1 107 ? -4.761 -9.713 -12.872 1.00 77.69 107 THR A CA 1
ATOM 787 C C . THR A 1 107 ? -4.889 -8.858 -14.134 1.00 77.69 107 THR A C 1
ATOM 789 O O . THR A 1 107 ? -4.225 -9.122 -15.134 1.00 77.69 107 THR A O 1
ATOM 792 N N . THR A 1 108 ? -5.753 -7.840 -14.110 1.00 56.75 108 THR A N 1
ATOM 793 C CA . THR A 1 108 ? -6.003 -6.937 -15.239 1.00 56.75 108 THR A CA 1
ATOM 794 C C . THR A 1 108 ? -5.445 -5.555 -14.903 1.00 56.75 108 THR A C 1
ATOM 796 O O . THR A 1 108 ? -5.739 -5.072 -13.810 1.00 56.75 108 THR A O 1
ATOM 799 N N . PRO A 1 109 ? -4.698 -4.896 -15.813 1.00 52.50 109 PRO A N 1
ATOM 800 C CA . PRO A 1 109 ? -4.262 -3.525 -15.591 1.00 52.50 109 PRO A CA 1
ATOM 801 C C . PRO A 1 109 ? -5.476 -2.634 -15.326 1.00 52.50 109 PRO A C 1
ATOM 803 O O . PRO A 1 109 ? -6.475 -2.701 -16.055 1.00 52.50 109 PRO A O 1
ATOM 806 N N . ALA A 1 110 ? -5.401 -1.807 -14.285 1.00 57.44 110 ALA A N 1
ATOM 807 C CA . ALA A 1 110 ? -6.448 -0.843 -13.997 1.00 57.44 110 A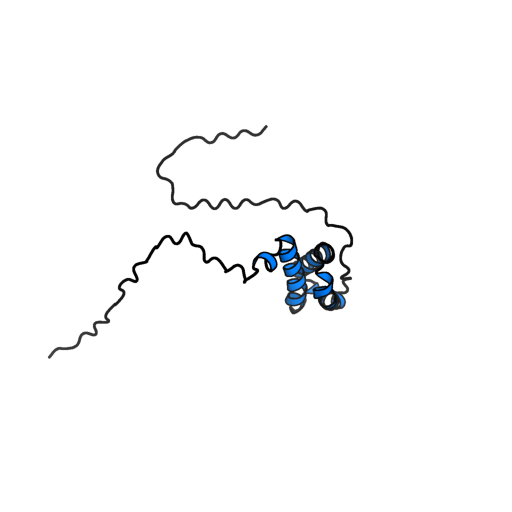LA A CA 1
ATOM 808 C C . ALA A 1 110 ? -6.606 0.100 -15.200 1.00 57.44 110 ALA A C 1
ATOM 810 O O . ALA A 1 110 ? -5.636 0.635 -15.739 1.00 57.44 110 ALA A O 1
ATOM 811 N N . THR A 1 111 ? -7.845 0.324 -15.640 1.00 50.12 111 THR A N 1
ATOM 812 C CA . THR A 1 111 ? -8.110 1.449 -16.544 1.00 50.12 111 THR A CA 1
ATOM 813 C C . THR A 1 111 ? -7.778 2.720 -15.762 1.00 50.12 111 THR A C 1
ATOM 815 O O . THR A 1 111 ? -8.285 2.853 -14.646 1.00 50.12 111 THR A O 1
ATOM 818 N N . PRO A 1 112 ? -6.941 3.637 -16.279 1.00 50.50 112 PRO A N 1
ATOM 819 C CA . PRO A 1 112 ? -6.559 4.826 -15.532 1.00 50.50 112 PRO A CA 1
ATOM 820 C C . PRO A 1 112 ? -7.815 5.595 -15.122 1.00 50.50 112 PRO A C 1
ATOM 822 O O . PRO A 1 112 ? -8.584 6.054 -15.971 1.00 50.50 112 PRO A O 1
ATOM 825 N N . ILE A 1 113 ? -8.034 5.721 -13.813 1.00 55.00 113 ILE A N 1
ATOM 826 C CA . ILE A 1 113 ? -9.042 6.628 -13.275 1.00 55.00 113 ILE A CA 1
ATOM 827 C C . ILE A 1 113 ? -8.558 8.040 -13.626 1.00 55.00 113 ILE A C 1
ATOM 829 O O . ILE A 1 113 ? -7.420 8.382 -13.293 1.00 55.00 113 ILE A O 1
ATOM 833 N N . PRO A 1 114 ? -9.358 8.874 -14.314 1.00 43.78 114 PRO A N 1
ATOM 834 C CA . PRO A 1 114 ? -8.960 10.244 -14.575 1.00 43.78 114 PRO A CA 1
ATOM 835 C C . PRO A 1 114 ? -8.856 10.986 -13.241 1.00 43.78 114 PRO A C 1
ATOM 837 O O . PRO A 1 114 ? -9.858 11.370 -12.638 1.00 43.78 114 PRO A O 1
ATOM 840 N N . THR A 1 115 ? -7.628 11.211 -12.782 1.00 52.25 115 THR A N 1
ATOM 841 C CA . THR A 1 115 ? -7.347 12.195 -11.743 1.00 52.25 115 THR A CA 1
ATOM 842 C C . THR A 1 115 ? -7.668 13.560 -12.335 1.00 52.25 115 THR A C 1
ATOM 844 O O . THR A 1 115 ? -6.917 14.086 -13.157 1.00 52.25 115 THR A O 1
ATOM 847 N N . SER A 1 116 ? -8.803 14.140 -11.945 1.00 60.12 116 SER A N 1
ATOM 848 C CA . SER A 1 116 ? -9.063 15.561 -12.160 1.00 60.12 116 SER A CA 1
ATOM 849 C C . SER A 1 116 ? -7.941 16.336 -11.479 1.00 60.12 116 SER A C 1
ATOM 851 O O . SER A 1 116 ? -7.914 16.460 -10.256 1.00 60.12 116 SER A O 1
ATOM 853 N N . GLY A 1 117 ? -6.976 16.802 -12.271 1.00 44.59 117 GLY A N 1
ATOM 854 C CA . GLY A 1 117 ? -5.865 17.606 -11.794 1.00 44.59 117 GLY A CA 1
ATOM 855 C C . GLY A 1 117 ? -6.398 18.880 -11.155 1.00 44.59 117 GLY A C 1
ATOM 856 O O . GLY A 1 117 ? -6.754 19.829 -11.850 1.00 44.59 117 GLY A O 1
ATOM 857 N N . ALA A 1 118 ? -6.441 18.920 -9.826 1.00 53.09 118 ALA A N 1
ATOM 858 C CA . ALA A 1 118 ? -6.503 20.178 -9.112 1.00 53.09 118 ALA A CA 1
ATOM 859 C C . ALA A 1 118 ? -5.137 20.849 -9.289 1.00 53.09 118 ALA A C 1
ATOM 861 O O . ALA A 1 118 ? -4.191 20.587 -8.548 1.00 53.09 118 ALA A O 1
ATOM 862 N N . SER A 1 119 ? -5.013 21.695 -10.313 1.00 53.03 119 SER A N 1
ATOM 863 C CA . SER A 1 119 ? -3.891 22.617 -10.431 1.00 53.03 119 SER A CA 1
ATOM 864 C C . SER A 1 119 ? -3.934 23.559 -9.228 1.00 53.03 119 SER A C 1
ATOM 866 O O . SER A 1 119 ? -4.717 24.513 -9.197 1.00 53.03 119 SER A O 1
ATOM 868 N N . ALA A 1 120 ? -3.126 23.274 -8.210 1.00 51.81 120 ALA A N 1
ATOM 869 C CA . ALA A 1 120 ? -2.892 24.188 -7.108 1.00 51.81 120 ALA A CA 1
ATOM 870 C C . ALA A 1 120 ? -2.104 25.391 -7.645 1.00 51.81 120 ALA A C 1
ATOM 872 O O . ALA A 1 120 ? -0.875 25.399 -7.664 1.00 51.81 120 ALA A O 1
ATOM 873 N N . ASN A 1 121 ? -2.825 26.411 -8.112 1.00 53.62 121 ASN A N 1
ATOM 874 C CA . ASN A 1 121 ? -2.257 27.709 -8.457 1.00 53.62 121 ASN A CA 1
ATOM 875 C C . ASN A 1 121 ? -1.838 28.429 -7.168 1.00 53.62 121 ASN A C 1
ATOM 877 O O . ASN A 1 121 ? -2.536 29.314 -6.674 1.00 53.62 121 ASN A O 1
ATOM 881 N N . TRP A 1 122 ? -0.686 28.053 -6.617 1.00 50.72 122 TRP A N 1
ATOM 882 C CA . TRP A 1 122 ? 0.014 28.871 -5.635 1.00 50.72 122 TRP A CA 1
ATOM 883 C C . TRP A 1 122 ? 0.660 30.050 -6.360 1.00 50.72 122 TRP A C 1
ATOM 885 O O . TRP A 1 122 ? 1.797 29.979 -6.818 1.00 50.72 122 TRP A O 1
ATOM 895 N N . VAL A 1 123 ? -0.084 31.148 -6.482 1.00 54.00 123 VAL A N 1
ATOM 896 C CA . VAL A 1 123 ? 0.490 32.444 -6.853 1.00 54.00 123 VAL A CA 1
ATOM 897 C C . VAL A 1 123 ? 1.128 33.034 -5.590 1.00 54.00 123 VAL A C 1
ATOM 899 O O . VAL A 1 123 ? 0.398 33.365 -4.651 1.00 54.00 123 VAL A O 1
ATOM 902 N N . PRO A 1 124 ? 2.464 33.180 -5.500 1.00 42.38 124 PRO A N 1
ATOM 903 C CA . PRO A 1 124 ? 3.063 33.918 -4.401 1.00 42.38 124 PRO A CA 1
ATOM 904 C C . PRO A 1 124 ? 2.652 35.389 -4.524 1.00 42.38 124 PRO A C 1
ATOM 906 O O . PRO A 1 124 ? 2.912 36.063 -5.519 1.00 42.38 124 PRO A O 1
ATOM 909 N N . GLN A 1 125 ? 1.985 35.879 -3.488 1.00 52.12 125 GLN A N 1
ATOM 910 C CA . GLN A 1 125 ? 1.350 37.193 -3.366 1.00 52.12 125 GLN A CA 1
ATOM 911 C C . GLN A 1 125 ? 2.308 38.409 -3.331 1.00 52.12 125 GLN A C 1
ATOM 913 O O . GLN A 1 125 ? 2.009 39.399 -2.675 1.00 52.12 125 GLN A O 1
ATOM 918 N N . PHE A 1 126 ? 3.448 38.384 -4.030 1.00 47.00 126 PHE A N 1
ATOM 919 C CA . PHE A 1 126 ? 4.470 39.443 -3.935 1.00 47.00 126 PHE A CA 1
ATOM 920 C C . PHE A 1 126 ? 4.812 40.188 -5.231 1.00 47.00 126 PHE A C 1
ATOM 922 O O . PHE A 1 126 ? 5.799 40.918 -5.274 1.00 47.00 126 PHE A O 1
ATOM 929 N N . VAL A 1 127 ? 3.974 40.108 -6.266 1.00 47.25 127 VAL A N 1
ATOM 930 C CA . VAL A 1 127 ? 4.138 40.929 -7.480 1.00 47.25 127 VAL A CA 1
ATOM 931 C C . VAL A 1 127 ? 2.817 41.554 -7.925 1.00 47.25 127 VAL A C 1
ATOM 933 O O . VAL A 1 127 ? 2.273 41.233 -8.973 1.00 47.25 127 VAL A O 1
ATOM 936 N N . ILE A 1 128 ? 2.297 42.490 -7.127 1.00 46.66 128 ILE A N 1
ATOM 937 C CA . ILE A 1 128 ? 1.345 43.497 -7.620 1.00 46.66 128 ILE A CA 1
ATOM 938 C C . ILE A 1 128 ? 1.977 44.876 -7.428 1.00 46.66 128 ILE A C 1
ATOM 940 O O . ILE A 1 128 ? 1.600 45.655 -6.558 1.00 46.66 128 ILE A O 1
ATOM 944 N N . VAL A 1 129 ? 2.962 45.177 -8.273 1.00 44.28 129 VAL A N 1
ATOM 945 C CA . VAL A 1 129 ? 3.190 46.551 -8.720 1.00 44.28 129 VAL A CA 1
ATOM 946 C C . VAL A 1 129 ? 2.788 46.583 -10.189 1.00 44.28 129 VAL A C 1
ATOM 948 O O . VAL A 1 129 ? 3.560 46.211 -11.061 1.00 44.28 129 VAL A O 1
ATOM 951 N N . GLY A 1 130 ? 1.542 47.000 -10.425 1.00 41.28 130 GLY A N 1
ATOM 952 C CA . GLY A 1 130 ? 1.065 47.511 -11.708 1.00 41.28 130 GLY A CA 1
ATOM 953 C C . GLY A 1 130 ? 0.738 46.482 -12.790 1.00 41.28 130 GLY A C 1
ATOM 954 O O . GLY A 1 130 ? 1.609 46.106 -13.557 1.00 41.28 130 GLY A O 1
ATOM 955 N N . ALA A 1 131 ? -0.547 46.148 -12.937 1.00 40.28 131 ALA A N 1
ATOM 956 C CA . ALA A 1 131 ? -1.225 46.120 -14.240 1.00 40.28 131 ALA A CA 1
ATOM 957 C C . ALA A 1 131 ? -2.716 45.800 -14.057 1.00 40.28 131 ALA A C 1
ATOM 959 O O . ALA A 1 131 ? -3.125 44.672 -13.804 1.00 40.28 131 ALA A O 1
ATOM 960 N N . ILE A 1 132 ? -3.532 46.835 -14.210 1.00 48.97 132 ILE A N 1
ATOM 961 C CA . ILE A 1 132 ? -4.950 46.757 -14.560 1.00 48.97 132 ILE A CA 1
ATOM 962 C C . ILE A 1 132 ? -5.025 46.350 -16.034 1.00 48.97 132 ILE A C 1
ATOM 964 O O . ILE A 1 132 ? -4.561 47.126 -16.863 1.00 48.97 132 ILE A O 1
ATOM 968 N N . ALA A 1 133 ? -5.606 45.192 -16.361 1.00 39.84 133 ALA A N 1
ATOM 969 C CA . ALA A 1 133 ? -6.343 44.974 -17.613 1.00 39.84 133 ALA A CA 1
ATOM 970 C C . ALA A 1 133 ? -6.927 43.553 -17.708 1.00 39.84 133 ALA A C 1
ATOM 972 O O . ALA A 1 133 ? -6.195 42.573 -17.773 1.00 39.84 133 ALA A O 1
ATOM 973 N N . GLY A 1 134 ? -8.254 43.488 -17.849 1.00 35.47 134 GLY A N 1
ATOM 974 C CA . GLY A 1 134 ? -8.883 42.621 -18.848 1.00 35.47 134 GLY A CA 1
ATOM 975 C C . GLY A 1 134 ? -9.228 41.193 -18.437 1.00 35.47 134 GLY A C 1
ATOM 976 O O . GLY A 1 134 ? -8.579 40.248 -18.865 1.00 35.47 134 GLY A O 1
ATOM 977 N N . ALA A 1 135 ? -10.347 41.028 -17.731 1.00 43.62 135 ALA A N 1
ATOM 978 C CA . ALA A 1 135 ? -11.131 39.802 -17.820 1.00 43.62 135 ALA A CA 1
ATOM 979 C C . ALA A 1 135 ? -11.876 39.779 -19.168 1.00 43.62 135 ALA A C 1
ATOM 981 O O . ALA A 1 135 ? -12.682 40.671 -19.429 1.00 43.62 135 ALA A O 1
ATOM 982 N N . ILE A 1 136 ? -11.639 38.761 -19.999 1.00 48.94 136 ILE A N 1
ATOM 983 C CA . ILE A 1 136 ? -12.576 38.338 -21.047 1.00 48.94 136 ILE A CA 1
ATOM 984 C C . ILE A 1 136 ? -12.712 36.817 -20.956 1.00 48.94 136 ILE A C 1
ATOM 986 O O . ILE A 1 136 ? -11.784 36.066 -21.243 1.00 48.94 136 ILE A O 1
ATOM 990 N N . VAL A 1 137 ? -13.897 36.396 -20.520 1.00 42.78 137 VAL A N 1
ATOM 991 C CA . VAL A 1 137 ? -14.434 35.040 -20.639 1.00 42.78 137 VAL A CA 1
ATOM 992 C C . VAL A 1 137 ? -14.755 34.789 -22.110 1.00 42.78 137 VAL A C 1
ATOM 994 O O . VAL A 1 137 ? -15.450 35.601 -22.717 1.00 42.78 137 VAL A O 1
ATOM 997 N N . ASN A 1 138 ? -14.313 33.663 -22.669 1.00 40.59 138 ASN A N 1
ATOM 998 C CA . ASN A 1 138 ? -14.944 33.104 -23.861 1.00 40.59 138 ASN A CA 1
ATOM 999 C C . ASN A 1 138 ? -14.844 31.571 -23.835 1.00 40.59 138 ASN A C 1
ATOM 1001 O O . ASN A 1 138 ? -13.771 31.013 -24.051 1.00 40.59 138 ASN A O 1
ATOM 1005 N N . MET A 1 139 ? -15.965 30.911 -23.545 1.00 37.38 139 MET A N 1
ATOM 1006 C CA . MET A 1 139 ? -16.184 29.487 -23.799 1.00 37.38 139 MET A CA 1
ATOM 1007 C C . MET A 1 139 ? -17.219 29.387 -24.922 1.00 37.38 139 MET A C 1
ATOM 1009 O O . MET A 1 139 ? -18.314 29.941 -24.799 1.00 37.38 139 MET A O 1
ATOM 1013 N N . MET A 1 140 ? -16.837 28.714 -26.004 1.00 42.28 140 MET A N 1
ATOM 1014 C CA . MET A 1 140 ? -17.729 28.026 -26.938 1.00 42.28 140 MET A CA 1
ATOM 1015 C C . MET A 1 140 ? -17.452 26.535 -26.793 1.00 42.28 140 MET A C 1
ATOM 1017 O O . MET A 1 140 ? -16.262 26.207 -26.570 1.00 42.28 140 MET A O 1
#

Secondary structure (DSSP, 8-state):
--------------------------PPPTTS-GGGTPPPHHHHHHHHHHHHHHHHTTSTTGGG-HHHHHHHHHHHHHTTTTT-HHHHHHHHHHHHGGGT---PPPSSPPPPP-----------S---SS----------

Sequence (140 aa):
MQPTSSIVSLGFLASAALAAANNGGTQFPDFVALAKRAVTETEYQCHANCGYTIQDASAEGYCDDAEWNKLLEACLQCAIETDIWGDYGDYVVKVAEPCGIDATPATTPATPIPTSGASANWVPQFVIVGAIAGAIVNMM